Protein AF-A0A7S2Q4T7-F1 (afdb_monomer)

Secondary structure (DSSP, 8-state):
--GGG--------STTS-HHHHTTTS-B--TTTHHHHHS-TTSEEEEEEE-SSSTTTTTHHHHHHHHHHHHHHHHH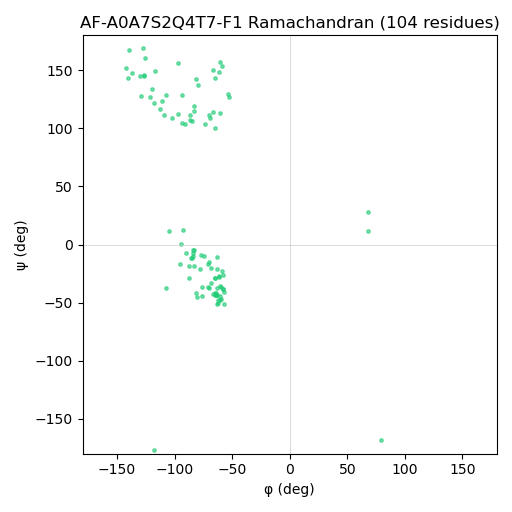TT--SEEEEEEETTTSPPPTT----SSS--

Radius of gyration: 14.84 Å; Cα contacts (8 Å, |Δi|>4): 143; chains: 1; bounding box: 25×44×32 Å

pLDDT: mean 87.46, std 11.02, range [39.72, 96.19]

Organism: NCBI:txid1333877

Nearest PDB structures (foldseek):
  3h79-assembly1_A  TM=8.950E-01  e=1.841E-02  Trypanosoma cruzi
  5crh-assembly1_B  TM=5.893E-01  e=1.318E-01  Homo sapiens
  7f05-assembly1_A  TM=5.675E-01  e=2.976E-01  Homo sapiens
  5crg-assembly1_B  TM=5.314E-01  e=3.185E-01  Homo sapiens
  2uxr-assembly1_B  TM=4.085E-01  e=4.497E+00  Desulfotalea psychrophila

Solvent-accessible surface area (backbone atoms only — not comparable to full-atom values): 6339 Å² total; per-residue (Å²): 137,65,81,87,72,70,73,78,76,86,75,77,75,50,86,85,44,55,66,68,66,29,30,70,67,31,52,78,44,50,74,81,49,35,59,67,63,58,66,33,87,83,42,51,61,48,71,41,41,28,24,82,53,70,91,31,21,71,64,22,44,63,57,29,46,57,52,22,53,49,31,51,48,33,61,76,71,66,48,78,51,51,48,52,33,31,35,45,59,64,84,36,68,75,57,93,93,53,86,79,90,52,64,40,50,127

Structure (mmCIF, N/CA/C/O backbone):
data_AF-A0A7S2Q4T7-F1
#
_entry.id   AF-A0A7S2Q4T7-F1
#
loop_
_atom_site.group_PDB
_atom_site.id
_atom_site.type_symbol
_atom_site.label_atom_id
_atom_site.label_alt_id
_atom_site.label_comp_id
_atom_site.label_asym_id
_atom_site.label_entity_id
_atom_site.label_seq_id
_atom_site.pdbx_PDB_ins_code
_atom_site.Cartn_x
_atom_site.Cartn_y
_atom_site.Cartn_z
_atom_site.occupancy
_atom_site.B_iso_or_equiv
_atom_site.auth_seq_id
_atom_site.auth_comp_id
_atom_site.auth_asym_id
_atom_site.auth_atom_id
_atom_site.pdbx_PDB_model_num
ATOM 1 N N . ARG A 1 1 ? -3.900 20.042 16.956 1.00 58.28 1 ARG A N 1
ATOM 2 C CA . ARG A 1 1 ? -4.497 20.629 15.733 1.00 58.28 1 ARG A CA 1
ATOM 3 C C . ARG A 1 1 ? -5.983 20.707 15.977 1.00 58.28 1 ARG A C 1
ATOM 5 O O . ARG A 1 1 ? -6.529 19.712 16.432 1.00 58.28 1 ARG A O 1
ATOM 12 N N . ASP A 1 2 ? -6.584 21.866 15.755 1.00 39.72 2 ASP A N 1
ATOM 13 C CA . ASP A 1 2 ? -7.973 22.106 16.120 1.00 39.72 2 ASP A CA 1
ATOM 14 C C . ASP A 1 2 ? -8.826 22.198 14.853 1.00 39.72 2 ASP A C 1
ATOM 16 O O . ASP A 1 2 ? -8.662 23.112 14.054 1.00 39.72 2 ASP A O 1
ATOM 20 N N . VAL A 1 3 ? -9.704 21.220 14.628 1.00 49.06 3 VAL A N 1
ATOM 21 C CA . VAL A 1 3 ? -10.652 21.245 13.499 1.00 49.06 3 VAL A CA 1
ATOM 22 C C . VAL A 1 3 ? -11.694 22.355 13.711 1.00 49.06 3 VAL A C 1
ATOM 24 O O . VAL A 1 3 ? -12.276 22.845 12.744 1.00 49.06 3 VAL A O 1
ATOM 27 N N . ALA A 1 4 ? -11.876 22.817 14.956 1.00 50.94 4 ALA A N 1
ATOM 28 C CA . ALA A 1 4 ? -12.792 23.900 15.291 1.00 50.94 4 ALA A CA 1
ATOM 29 C C . ALA A 1 4 ? -12.313 25.282 14.809 1.00 50.94 4 ALA A C 1
ATOM 31 O O . ALA A 1 4 ? -13.131 26.195 14.713 1.00 50.94 4 ALA A O 1
ATOM 32 N N . SER A 1 5 ? -11.028 25.455 14.466 1.00 59.62 5 SER A N 1
ATOM 33 C CA . SER A 1 5 ? -10.480 26.756 14.045 1.00 59.62 5 SER A CA 1
ATOM 34 C C . SER A 1 5 ? -10.682 27.080 12.559 1.00 59.62 5 SER A C 1
ATOM 36 O O . SER A 1 5 ? -10.414 28.205 12.140 1.00 59.62 5 SER A O 1
ATOM 38 N N . GLY A 1 6 ? -11.140 26.124 11.740 1.00 54.97 6 GLY 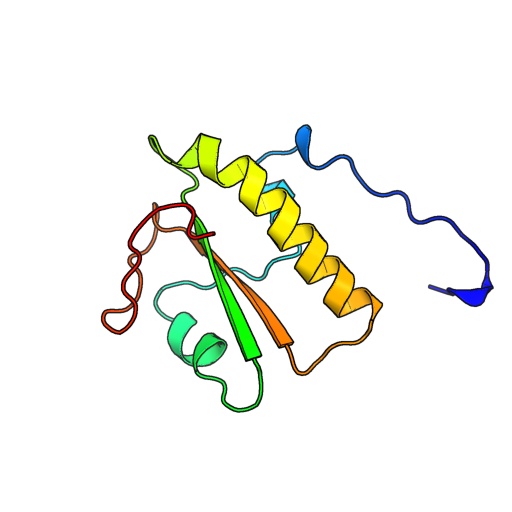A N 1
ATOM 39 C CA . GLY A 1 6 ? -11.337 26.335 10.301 1.00 54.97 6 GLY A CA 1
ATOM 40 C C . GLY A 1 6 ? -10.043 26.525 9.493 1.00 54.97 6 GLY A C 1
ATOM 41 O O . GLY A 1 6 ? -10.112 26.905 8.322 1.00 54.97 6 GLY A O 1
ATOM 42 N N . GLU A 1 7 ? -8.866 26.249 10.070 1.00 56.56 7 GLU A N 1
ATOM 43 C CA . GLU A 1 7 ? -7.601 26.266 9.331 1.00 56.56 7 GLU A CA 1
ATOM 44 C C . GLU A 1 7 ? -7.628 25.231 8.197 1.00 56.56 7 GLU A C 1
ATOM 46 O O . GLU A 1 7 ? -7.635 24.016 8.413 1.00 56.56 7 GLU A O 1
ATOM 51 N N . ARG A 1 8 ? -7.618 25.714 6.948 1.00 59.62 8 ARG A N 1
ATOM 52 C CA . ARG A 1 8 ? -7.463 24.847 5.778 1.00 59.62 8 ARG A CA 1
ATOM 53 C C . ARG A 1 8 ? -6.065 24.243 5.785 1.00 59.62 8 ARG A C 1
ATOM 55 O O . ARG A 1 8 ? -5.071 24.935 5.575 1.00 59.62 8 ARG A O 1
ATOM 62 N N . ARG A 1 9 ? -6.003 22.924 5.964 1.00 68.62 9 ARG A N 1
ATOM 63 C CA . ARG A 1 9 ? -4.792 22.129 5.755 1.00 68.62 9 ARG A CA 1
ATOM 64 C C . ARG A 1 9 ? -4.223 22.414 4.359 1.00 68.62 9 ARG A C 1
ATOM 66 O O . ARG A 1 9 ? -4.923 22.258 3.360 1.00 68.62 9 ARG A O 1
ATOM 73 N N . VAL A 1 10 ? -2.938 22.768 4.284 1.00 72.38 10 VAL A N 1
ATOM 74 C CA . VAL A 1 10 ? -2.205 22.783 3.011 1.00 72.38 10 VAL A CA 1
ATOM 75 C C . VAL A 1 10 ? -2.037 21.336 2.559 1.00 72.38 10 VAL A C 1
ATOM 77 O O . VAL A 1 10 ? -1.313 20.552 3.177 1.00 72.38 10 VAL A O 1
ATOM 80 N N . VAL A 1 11 ? -2.760 20.970 1.506 1.00 76.44 11 VAL A N 1
ATOM 81 C CA . VAL A 1 11 ? -2.679 19.652 0.882 1.00 76.44 11 VAL A CA 1
ATOM 82 C C . VAL A 1 11 ? -1.543 19.704 -0.144 1.00 76.44 11 VAL A C 1
ATOM 84 O O . VAL A 1 11 ? -1.667 20.425 -1.133 1.00 76.44 11 VAL A O 1
ATOM 87 N N . PRO A 1 12 ? -0.420 18.995 0.072 1.00 80.69 12 PRO A N 1
ATOM 88 C CA . PRO A 1 12 ? 0.683 19.017 -0.879 1.00 80.69 12 PRO A CA 1
ATOM 89 C C . PRO A 1 12 ? 0.241 18.395 -2.203 1.00 80.69 12 PRO A C 1
ATOM 91 O O . PRO A 1 12 ? -0.505 17.406 -2.209 1.00 80.69 12 PRO A O 1
ATOM 94 N N . ASN A 1 13 ? 0.726 18.954 -3.313 1.00 88.12 13 ASN A N 1
ATOM 95 C CA . ASN A 1 13 ? 0.572 18.324 -4.614 1.00 88.12 13 ASN A CA 1
ATOM 96 C C . ASN A 1 13 ? 1.462 17.072 -4.660 1.00 88.12 13 ASN A C 1
ATOM 98 O O . ASN A 1 13 ? 2.684 17.178 -4.620 1.00 88.12 13 ASN A O 1
ATOM 102 N N . LEU A 1 14 ? 0.847 15.889 -4.697 1.00 88.12 14 LEU A N 1
ATOM 103 C CA . LEU A 1 14 ? 1.573 14.617 -4.716 1.00 88.12 14 LEU A CA 1
ATOM 104 C C . LEU A 1 14 ? 2.131 14.296 -6.110 1.00 88.12 14 LEU A C 1
ATOM 106 O O . LEU A 1 14 ? 3.095 13.547 -6.220 1.00 88.12 14 LEU A O 1
ATOM 110 N N . GLU A 1 15 ? 1.585 14.888 -7.174 1.00 89.38 15 GLU A N 1
ATOM 111 C CA . GLU A 1 15 ? 2.015 14.626 -8.553 1.00 89.38 15 GLU A CA 1
ATOM 112 C C . GLU A 1 15 ? 3.454 15.088 -8.813 1.00 89.38 15 GLU A C 1
ATOM 114 O O . GLU A 1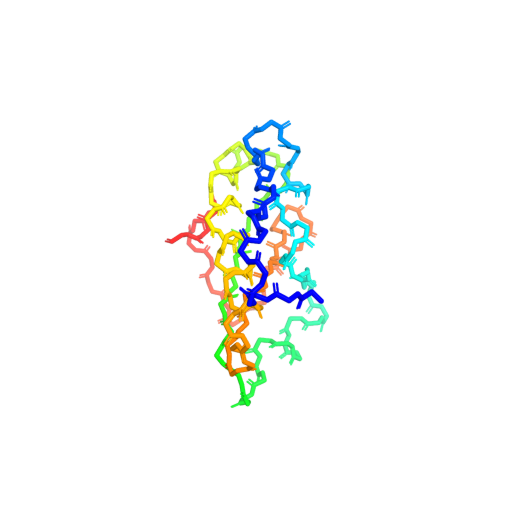 15 ? 4.173 14.485 -9.607 1.00 89.38 15 GLU A O 1
ATOM 119 N N . THR A 1 16 ? 3.915 16.113 -8.098 1.00 89.62 16 THR A N 1
ATOM 120 C CA . THR A 1 16 ? 5.280 16.641 -8.226 1.00 89.62 16 THR A CA 1
ATOM 121 C C . THR A 1 16 ? 6.309 15.859 -7.412 1.00 89.62 16 THR A C 1
ATOM 123 O O . THR A 1 16 ? 7.493 16.182 -7.457 1.00 89.62 16 THR A O 1
ATOM 126 N N . LEU A 1 17 ? 5.875 14.871 -6.624 1.00 88.25 17 LEU A N 1
ATOM 127 C CA . LEU A 1 17 ? 6.730 14.133 -5.700 1.00 88.25 17 LEU A CA 1
ATOM 128 C C . LEU A 1 17 ? 7.222 12.811 -6.293 1.00 88.25 17 LEU A C 1
ATOM 130 O O . LEU A 1 17 ? 6.571 12.210 -7.159 1.00 88.25 17 LEU A O 1
ATOM 134 N N . SER A 1 18 ? 8.355 12.337 -5.765 1.00 90.38 18 SER A N 1
ATOM 135 C CA . SER A 1 18 ? 8.854 10.985 -6.020 1.00 90.38 18 SER A CA 1
ATOM 136 C C . SER A 1 18 ? 7.843 9.936 -5.537 1.00 90.38 18 SER A C 1
ATOM 138 O O . SER A 1 18 ? 7.027 10.204 -4.657 1.00 90.38 18 SER A O 1
ATOM 140 N N . LEU A 1 19 ? 7.891 8.719 -6.081 1.00 90.38 19 LEU A N 1
ATOM 141 C CA . LEU A 1 19 ? 6.982 7.639 -5.676 1.00 90.38 19 LEU A CA 1
ATOM 142 C C . LEU A 1 19 ? 7.071 7.320 -4.172 1.00 90.38 19 LEU A C 1
ATOM 144 O O . LEU A 1 19 ? 6.050 7.094 -3.528 1.00 90.38 19 LEU A O 1
ATOM 148 N N . GLN A 1 20 ? 8.276 7.359 -3.599 1.00 88.06 20 GLN A N 1
ATOM 149 C CA . GLN A 1 20 ? 8.471 7.130 -2.167 1.00 88.06 20 GLN A CA 1
ATOM 150 C C . GLN A 1 20 ? 7.844 8.248 -1.328 1.00 88.06 20 GLN A C 1
ATOM 152 O O . GLN A 1 20 ? 7.139 7.971 -0.357 1.00 88.06 20 GLN A O 1
ATOM 157 N N . ASP A 1 21 ? 8.011 9.503 -1.750 1.00 90.00 21 ASP A N 1
ATOM 158 C CA . ASP A 1 21 ? 7.412 10.657 -1.075 1.00 90.00 21 ASP A CA 1
ATOM 159 C C . ASP A 1 21 ? 5.884 10.684 -1.208 1.00 90.00 21 ASP A C 1
ATOM 161 O O . ASP A 1 21 ? 5.190 11.103 -0.278 1.00 90.00 21 ASP A O 1
ATOM 165 N N . ARG A 1 22 ? 5.345 10.201 -2.339 1.00 92.94 22 ARG A N 1
ATOM 166 C CA . ARG A 1 22 ? 3.898 10.024 -2.541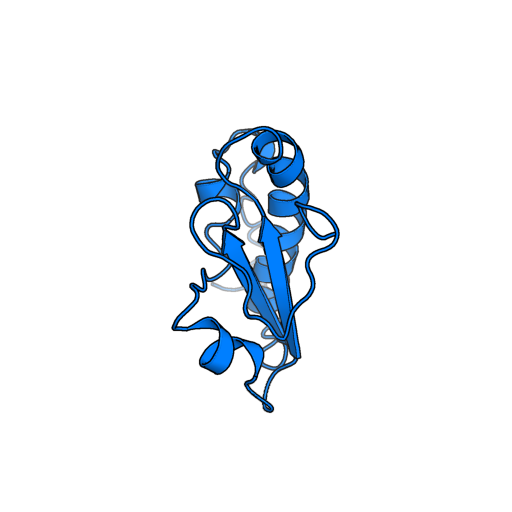 1.00 92.94 22 ARG A CA 1
ATOM 167 C C . ARG A 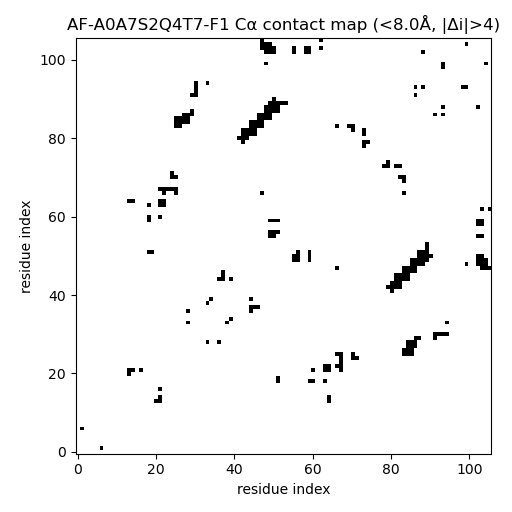1 22 ? 3.294 9.047 -1.545 1.00 92.94 22 ARG A C 1
ATOM 169 O O . ARG A 1 22 ? 2.122 9.189 -1.247 1.00 92.94 22 ARG A O 1
ATOM 176 N N . LEU A 1 23 ? 4.071 8.089 -1.042 1.00 92.69 23 LEU A N 1
ATOM 177 C CA . LEU A 1 23 ? 3.629 7.005 -0.162 1.00 92.69 23 LEU A CA 1
ATOM 178 C C . LEU A 1 23 ? 4.037 7.203 1.306 1.00 92.69 23 LEU A C 1
ATOM 180 O O . LEU A 1 23 ? 3.934 6.277 2.108 1.00 92.69 23 LEU A O 1
ATOM 184 N N . ARG A 1 24 ? 4.512 8.392 1.686 1.00 87.69 24 ARG A N 1
ATOM 185 C CA . ARG A 1 24 ? 5.075 8.651 3.022 1.00 87.69 24 ARG A CA 1
ATOM 186 C C . ARG A 1 24 ? 4.122 8.375 4.193 1.00 87.69 24 ARG A C 1
ATOM 188 O O . ARG A 1 24 ? 4.598 8.103 5.288 1.00 87.69 24 ARG A O 1
ATOM 195 N N . PHE A 1 25 ? 2.804 8.449 3.979 1.00 88.19 25 PHE A N 1
ATOM 196 C CA . PHE A 1 25 ? 1.797 8.145 5.008 1.00 88.19 25 PHE A CA 1
ATOM 197 C C . PHE A 1 25 ? 1.296 6.701 4.959 1.00 88.19 25 PHE A C 1
ATOM 199 O O . PHE A 1 25 ? 0.442 6.321 5.753 1.00 88.19 25 PHE A O 1
ATOM 206 N N . VAL A 1 26 ? 1.816 5.893 4.037 1.00 94.44 26 VAL A N 1
ATOM 207 C CA . VAL A 1 26 ? 1.461 4.486 3.888 1.00 94.44 26 VAL A CA 1
ATOM 208 C C . VAL A 1 26 ? 2.592 3.652 4.499 1.00 94.44 26 VAL A C 1
ATOM 210 O O . VAL A 1 26 ? 3.691 3.607 3.933 1.00 94.44 26 VAL A O 1
ATOM 213 N N . PRO A 1 27 ? 2.379 3.005 5.660 1.00 94.31 27 PRO A N 1
ATOM 214 C CA . PRO A 1 27 ? 3.380 2.150 6.284 1.00 94.31 27 PRO A CA 1
ATOM 215 C C . PRO A 1 27 ? 3.900 1.086 5.317 1.00 94.31 27 PRO A C 1
ATOM 217 O O . PRO A 1 27 ? 3.119 0.387 4.668 1.00 94.31 27 PRO A O 1
ATOM 220 N N . ALA A 1 28 ? 5.223 0.980 5.218 1.00 95.12 28 ALA A N 1
ATOM 221 C CA . ALA A 1 28 ? 5.869 -0.057 4.429 1.00 95.12 28 ALA A CA 1
ATOM 222 C C . ALA A 1 28 ? 5.888 -1.377 5.202 1.00 95.12 28 ALA A C 1
ATOM 224 O O . ALA A 1 28 ? 6.200 -1.401 6.393 1.00 95.12 28 ALA A O 1
ATOM 225 N N . VAL A 1 29 ? 5.583 -2.463 4.503 1.00 95.31 29 VAL A N 1
ATOM 226 C CA . VAL A 1 29 ? 5.796 -3.831 4.970 1.00 95.31 29 VAL A CA 1
ATOM 227 C C . VAL A 1 29 ? 6.794 -4.523 4.051 1.00 95.31 29 VAL A C 1
ATOM 229 O O . VAL A 1 29 ? 6.884 -4.220 2.860 1.00 95.31 29 VAL A O 1
ATOM 232 N N . ASN A 1 30 ? 7.555 -5.449 4.618 1.00 92.31 30 ASN A N 1
ATOM 233 C CA . ASN A 1 30 ? 8.469 -6.316 3.885 1.00 92.31 30 ASN A CA 1
ATOM 234 C C . ASN A 1 30 ? 8.023 -7.774 4.064 1.00 92.31 30 ASN A C 1
ATOM 236 O O . ASN A 1 30 ? 7.004 -8.043 4.698 1.00 92.31 30 ASN A O 1
ATOM 240 N N . HIS A 1 31 ? 8.781 -8.724 3.522 1.00 86.00 31 HIS A N 1
ATOM 241 C CA . HIS A 1 31 ? 8.432 -10.143 3.624 1.00 86.00 31 HIS A CA 1
ATOM 242 C C . HIS A 1 31 ? 8.36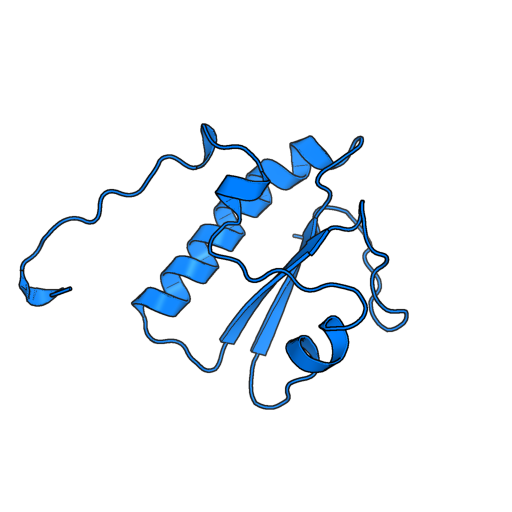8 -10.674 5.074 1.00 86.00 31 HIS A C 1
ATOM 244 O O . HIS A 1 31 ? 7.616 -11.608 5.334 1.00 86.00 31 HIS A O 1
ATOM 250 N N . GLU A 1 32 ? 9.118 -10.079 6.009 1.00 89.31 32 GLU A N 1
ATOM 251 C CA . GLU A 1 32 ? 9.170 -10.488 7.420 1.00 89.31 32 GLU A CA 1
ATOM 252 C C . GLU A 1 32 ? 7.973 -9.936 8.204 1.00 89.31 32 GLU A C 1
ATOM 254 O O . GLU A 1 32 ? 7.315 -10.669 8.939 1.00 89.31 32 GLU A O 1
ATOM 259 N N . SER A 1 33 ? 7.650 -8.652 8.013 1.00 92.69 33 SER A N 1
ATOM 260 C CA . SER A 1 33 ? 6.577 -7.961 8.737 1.00 92.69 33 SER A CA 1
ATOM 261 C C . SER A 1 33 ? 5.195 -8.139 8.114 1.00 92.69 33 SER A C 1
ATOM 263 O O . SER A 1 33 ? 4.190 -7.812 8.746 1.00 92.69 33 SER A O 1
ATOM 265 N N . PHE A 1 34 ? 5.108 -8.673 6.890 1.00 92.56 34 PHE A N 1
ATOM 266 C CA . PHE A 1 34 ? 3.838 -8.821 6.183 1.00 92.56 34 PHE A CA 1
ATOM 267 C C . PHE A 1 34 ? 2.823 -9.633 6.982 1.00 92.56 34 PHE A C 1
ATOM 269 O O . PHE A 1 34 ? 1.694 -9.191 7.161 1.00 92.56 34 PHE A O 1
ATOM 276 N N . ALA A 1 35 ? 3.210 -10.821 7.455 1.00 91.06 35 ALA A N 1
ATOM 277 C CA . ALA A 1 35 ? 2.284 -11.722 8.134 1.00 91.06 35 ALA A CA 1
ATOM 278 C C . ALA A 1 35 ? 1.757 -11.105 9.435 1.00 91.06 35 ALA A C 1
ATOM 280 O O . ALA A 1 35 ? 0.557 -11.140 9.679 1.00 91.06 35 ALA A O 1
ATOM 281 N N . GLU A 1 36 ? 2.635 -10.488 10.226 1.00 92.25 36 GLU A N 1
ATOM 282 C CA . GLU A 1 36 ? 2.260 -9.815 11.472 1.00 92.25 36 GLU A CA 1
ATOM 283 C C . GLU A 1 36 ? 1.267 -8.673 11.226 1.00 92.25 36 GLU A C 1
ATOM 285 O O . GLU A 1 36 ? 0.283 -8.536 11.948 1.00 92.25 36 GLU A O 1
ATOM 290 N N . VAL A 1 37 ? 1.509 -7.859 10.196 1.00 91.94 37 VAL A N 1
ATOM 291 C CA . VAL A 1 37 ? 0.706 -6.661 9.936 1.00 91.94 37 VAL A CA 1
ATOM 292 C C . VAL A 1 37 ? -0.595 -6.979 9.205 1.00 91.94 37 VAL A C 1
ATOM 294 O O . VAL A 1 37 ? -1.619 -6.389 9.531 1.00 91.94 37 VAL A O 1
ATOM 297 N N . VAL A 1 38 ? -0.565 -7.862 8.206 1.00 90.81 38 VAL A N 1
ATOM 298 C CA . VAL A 1 38 ? -1.699 -8.130 7.302 1.00 90.81 38 VAL A CA 1
ATOM 299 C C . VAL A 1 38 ? -2.636 -9.199 7.856 1.00 90.81 38 VAL A C 1
ATOM 301 O O . VAL A 1 38 ? -3.829 -9.152 7.578 1.00 90.81 38 VAL A O 1
ATOM 304 N N . LEU A 1 39 ? -2.129 -10.144 8.654 1.00 88.50 39 LEU A N 1
ATOM 305 C CA . LEU A 1 39 ? -2.952 -11.183 9.287 1.00 88.50 39 LEU A CA 1
ATOM 306 C C . LEU A 1 39 ? -3.429 -10.783 10.694 1.00 88.50 39 LEU A C 1
ATOM 308 O O . LEU A 1 39 ? -3.923 -11.629 11.441 1.00 88.50 39 LEU A O 1
ATOM 312 N N . ASP A 1 40 ? -3.290 -9.507 11.064 1.00 89.75 40 ASP A N 1
ATOM 313 C CA . ASP A 1 40 ? -3.841 -8.958 12.302 1.00 89.75 40 ASP A CA 1
ATOM 314 C C . ASP A 1 40 ? -5.375 -9.008 12.258 1.00 89.75 40 ASP A C 1
ATOM 316 O O . ASP A 1 40 ? -6.029 -8.143 11.680 1.00 89.75 40 ASP A O 1
ATOM 320 N N . ALA A 1 41 ? -5.958 -10.009 12.921 1.00 89.19 41 ALA A N 1
ATOM 321 C CA . ALA A 1 41 ? -7.404 -10.225 12.964 1.00 89.19 41 ALA A CA 1
ATOM 322 C C . ALA A 1 41 ? -8.195 -9.081 13.631 1.00 89.19 41 ALA A C 1
ATOM 324 O O . ALA A 1 41 ? -9.424 -9.079 13.573 1.00 89.19 41 ALA A O 1
ATOM 325 N N . SER A 1 42 ? -7.525 -8.124 14.284 1.00 92.81 42 SER A N 1
ATOM 326 C CA . SER A 1 42 ? -8.174 -6.945 14.865 1.00 92.81 42 SER A CA 1
ATOM 327 C C . SER A 1 42 ? -8.392 -5.806 13.865 1.00 92.81 42 SER A C 1
ATOM 329 O O . SER A 1 42 ? -9.031 -4.812 14.222 1.00 92.81 42 SER A O 1
ATOM 331 N N . LYS A 1 43 ? -7.863 -5.920 12.636 1.00 92.50 43 LYS A N 1
ATOM 332 C CA . LYS A 1 43 ? -7.917 -4.860 11.627 1.00 92.50 43 LYS A CA 1
ATOM 333 C C . LYS A 1 43 ? -8.266 -5.378 10.236 1.00 92.50 43 LYS A C 1
ATOM 335 O O . LYS A 1 43 ? -7.808 -6.430 9.812 1.00 92.50 43 LYS A O 1
ATOM 340 N N . ASP A 1 44 ? -8.968 -4.545 9.480 1.00 94.06 44 ASP A N 1
ATOM 341 C CA . ASP A 1 44 ? -9.096 -4.681 8.035 1.00 94.06 44 ASP A CA 1
ATOM 342 C C . ASP A 1 44 ? -7.873 -4.047 7.361 1.00 94.06 44 ASP A C 1
ATOM 344 O O . ASP A 1 44 ? -7.645 -2.836 7.455 1.00 94.06 44 ASP A O 1
ATOM 348 N N . VAL A 1 45 ? -7.053 -4.857 6.691 1.00 94.06 45 VAL A N 1
ATOM 349 C CA . VAL A 1 45 ? -5.787 -4.392 6.109 1.00 94.06 45 VAL A CA 1
ATOM 350 C C . VAL A 1 45 ? -5.841 -4.425 4.587 1.00 94.06 45 VAL A C 1
ATOM 352 O O . VAL A 1 45 ? -5.936 -5.483 3.973 1.00 94.06 45 VAL A O 1
ATOM 355 N N . ALA A 1 46 ? -5.730 -3.248 3.971 1.00 93.62 46 ALA A N 1
ATOM 356 C CA . ALA A 1 46 ? -5.541 -3.096 2.535 1.00 93.62 46 ALA A CA 1
ATOM 357 C C . ALA A 1 46 ? -4.045 -2.991 2.219 1.00 93.62 46 ALA A C 1
ATOM 359 O O . ALA A 1 46 ? -3.338 -2.162 2.797 1.00 93.62 46 ALA A O 1
ATOM 360 N N . VAL A 1 47 ? -3.562 -3.808 1.285 1.00 94.94 47 VAL A N 1
ATOM 361 C CA . VAL A 1 47 ? -2.157 -3.808 0.860 1.00 94.94 47 VAL A CA 1
ATOM 362 C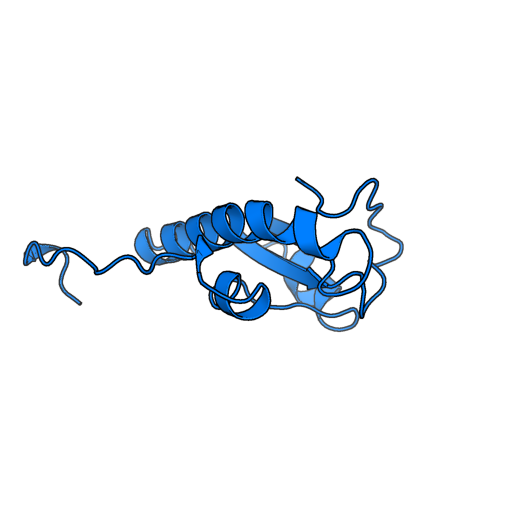 C . VAL A 1 47 ? -2.048 -3.269 -0.558 1.00 94.94 47 VAL A C 1
ATOM 364 O O . VAL A 1 47 ? -2.638 -3.817 -1.483 1.00 94.94 47 VAL A O 1
ATOM 367 N N . TYR A 1 48 ? -1.251 -2.221 -0.736 1.00 95.94 48 TYR A N 1
ATOM 368 C CA . TYR A 1 48 ? -0.867 -1.714 -2.045 1.00 95.94 48 TYR A CA 1
ATOM 369 C C . TYR A 1 48 ? 0.428 -2.386 -2.512 1.00 95.94 48 TYR A C 1
ATOM 371 O O . TYR A 1 48 ? 1.515 -2.051 -2.028 1.00 95.94 48 TYR A O 1
ATOM 379 N N . PHE A 1 49 ? 0.316 -3.336 -3.442 1.00 95.62 49 PHE A N 1
ATOM 380 C CA . PHE A 1 49 ? 1.470 -3.921 -4.120 1.00 95.62 49 PHE A CA 1
ATOM 381 C C . PHE A 1 49 ? 1.876 -3.021 -5.284 1.00 95.62 49 PHE A C 1
ATOM 383 O O . PHE A 1 49 ? 1.089 -2.781 -6.200 1.00 95.62 49 PHE A O 1
ATOM 390 N N . PHE A 1 50 ? 3.100 -2.507 -5.243 1.00 95.88 50 PHE A N 1
ATOM 391 C CA . PHE A 1 50 ? 3.616 -1.545 -6.216 1.00 95.88 50 PHE A CA 1
ATOM 392 C C . PHE A 1 50 ? 5.065 -1.871 -6.569 1.00 95.88 50 PHE A C 1
ATOM 394 O O . PHE A 1 50 ? 5.695 -2.645 -5.865 1.00 95.88 50 PHE A O 1
ATOM 401 N N . ALA A 1 51 ? 5.616 -1.267 -7.618 1.00 95.19 51 ALA A N 1
ATOM 402 C CA . ALA A 1 51 ? 7.045 -1.373 -7.916 1.00 95.19 51 ALA A CA 1
ATOM 403 C C . ALA A 1 51 ? 7.689 0.012 -7.891 1.00 95.19 51 ALA A C 1
ATOM 405 O O . ALA A 1 51 ? 7.147 0.938 -8.495 1.00 95.19 51 ALA A O 1
ATOM 406 N N . SER A 1 52 ? 8.843 0.171 -7.238 1.00 94.69 52 SER A N 1
ATOM 407 C CA . SER A 1 52 ? 9.626 1.412 -7.343 1.00 94.69 52 SER A CA 1
ATOM 408 C C . SER A 1 52 ? 10.599 1.436 -8.520 1.00 94.69 52 SER A C 1
ATOM 410 O O . SER A 1 52 ? 10.990 2.518 -8.963 1.00 94.69 52 SER A O 1
ATOM 412 N N . ALA A 1 53 ? 10.931 0.268 -9.073 1.00 92.25 53 ALA A N 1
ATOM 413 C CA . ALA A 1 53 ? 11.808 0.121 -10.227 1.00 92.25 53 ALA A CA 1
ATOM 414 C C . ALA A 1 53 ? 11.171 -0.693 -11.369 1.00 92.25 53 ALA A C 1
ATOM 416 O O . ALA A 1 53 ? 10.220 -1.457 -11.190 1.00 92.25 53 ALA A O 1
ATOM 417 N N . GLY A 1 54 ? 11.728 -0.537 -12.573 1.00 90.25 54 GLY A N 1
ATOM 418 C CA . GLY A 1 54 ? 11.321 -1.288 -13.762 1.00 90.25 54 GLY A CA 1
ATOM 419 C C . GLY A 1 54 ? 10.048 -0.768 -14.451 1.00 90.25 54 GLY A C 1
ATOM 420 O O . GLY A 1 54 ? 9.574 0.332 -14.160 1.00 90.25 54 GLY A O 1
ATOM 421 N N . PRO A 1 55 ? 9.473 -1.545 -15.390 1.00 87.81 55 PRO A N 1
ATOM 422 C CA . PRO A 1 55 ? 8.378 -1.090 -16.259 1.00 87.81 55 PRO A CA 1
ATOM 423 C C . PRO A 1 55 ? 7.076 -0.717 -15.533 1.00 87.81 55 PRO A C 1
ATOM 425 O O . PRO A 1 55 ? 6.240 -0.011 -16.094 1.00 87.81 55 PRO A O 1
ATOM 428 N N . ALA A 1 56 ? 6.878 -1.209 -14.308 1.00 90.31 56 ALA A N 1
ATOM 429 C CA . ALA A 1 56 ? 5.692 -0.938 -13.497 1.00 90.31 56 ALA A CA 1
ATOM 430 C C . ALA A 1 56 ? 5.836 0.304 -12.592 1.00 90.31 56 ALA A C 1
ATOM 432 O O . ALA A 1 56 ? 4.848 0.730 -11.989 1.00 90.31 56 ALA A O 1
ATOM 433 N N . ALA A 1 57 ? 7.026 0.915 -12.516 1.00 91.38 57 ALA A N 1
ATOM 434 C CA . ALA A 1 57 ? 7.286 2.044 -11.623 1.00 91.38 57 ALA A CA 1
A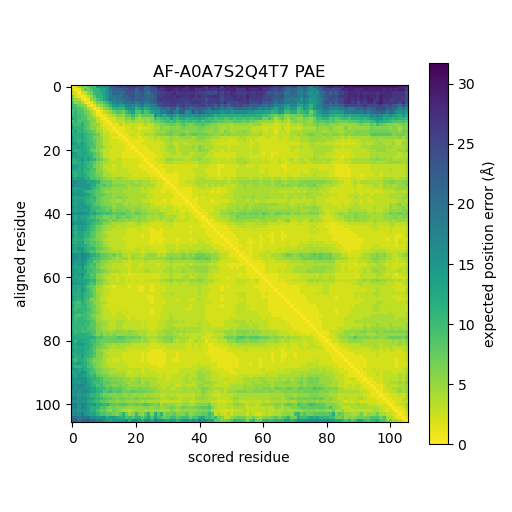TOM 435 C C . ALA A 1 57 ? 6.464 3.289 -11.971 1.00 91.38 57 ALA A C 1
ATOM 437 O O . ALA A 1 57 ? 5.866 3.905 -11.092 1.00 91.38 57 ALA A O 1
ATOM 438 N N . GLU A 1 58 ? 6.367 3.6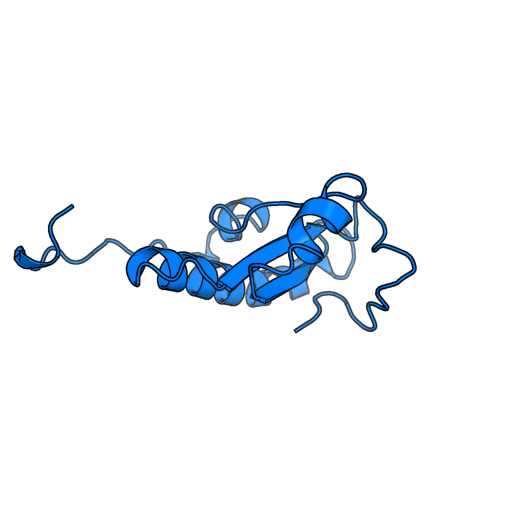30 -13.259 1.00 88.88 58 GLU A N 1
ATOM 439 C CA . GLU A 1 58 ? 5.561 4.772 -13.704 1.00 88.88 58 GLU A CA 1
ATOM 440 C C . GLU A 1 58 ? 4.069 4.552 -13.441 1.00 88.88 58 GLU A C 1
ATOM 442 O O . GLU A 1 58 ? 3.414 5.432 -12.893 1.00 88.88 58 GLU A O 1
ATOM 447 N N . ARG A 1 59 ? 3.536 3.353 -13.720 1.00 89.62 59 ARG A N 1
ATOM 448 C CA . ARG A 1 59 ? 2.121 3.036 -13.444 1.00 89.62 59 ARG A CA 1
ATOM 449 C C . ARG A 1 59 ? 1.793 3.047 -11.948 1.00 89.62 59 ARG A C 1
ATOM 451 O O . ARG A 1 59 ? 0.681 3.382 -11.560 1.00 89.62 59 ARG A O 1
ATOM 458 N N . SER A 1 60 ? 2.774 2.738 -11.100 1.00 94.31 60 SER A N 1
ATOM 459 C CA . SER A 1 60 ? 2.627 2.747 -9.639 1.00 94.31 60 SER A CA 1
ATOM 460 C C . SER A 1 60 ? 2.475 4.154 -9.044 1.00 94.31 60 SER A C 1
ATOM 462 O O . SER A 1 60 ? 2.073 4.297 -7.886 1.00 94.31 60 SER A O 1
ATOM 464 N N . LYS A 1 61 ? 2.785 5.210 -9.806 1.00 91.31 61 LYS A N 1
ATOM 465 C CA . LYS A 1 61 ? 2.729 6.599 -9.335 1.00 91.31 61 LYS A CA 1
ATOM 466 C C . LYS A 1 61 ? 1.310 7.108 -9.110 1.00 91.31 61 LYS A C 1
ATOM 468 O O . LYS A 1 61 ? 1.100 7.849 -8.147 1.00 91.31 61 LYS A O 1
ATOM 473 N N . ASP A 1 62 ? 0.360 6.720 -9.954 1.00 86.81 62 ASP A N 1
ATOM 474 C CA . ASP A 1 62 ? -1.024 7.196 -9.857 1.00 86.81 62 ASP A CA 1
ATOM 475 C C . ASP A 1 62 ? -1.758 6.498 -8.709 1.00 86.81 62 ASP A C 1
ATOM 477 O O . ASP A 1 62 ? -2.362 7.157 -7.859 1.00 86.81 62 ASP A O 1
ATOM 481 N N . GLY A 1 63 ? -1.590 5.176 -8.593 1.00 91.00 63 GLY A N 1
ATOM 482 C CA . GLY A 1 63 ? -2.100 4.405 -7.458 1.00 91.00 63 GLY A CA 1
ATOM 483 C C . GLY A 1 63 ? -1.560 4.907 -6.115 1.00 91.00 63 GLY A C 1
ATOM 484 O O . GLY A 1 63 ? -2.312 5.036 -5.150 1.00 91.00 63 GLY A O 1
ATOM 485 N N . ALA A 1 64 ? -0.287 5.311 -6.062 1.00 93.62 64 ALA A N 1
ATOM 486 C CA . ALA A 1 64 ? 0.323 5.855 -4.851 1.00 93.62 64 ALA A CA 1
ATOM 487 C C . ALA A 1 64 ? -0.369 7.125 -4.333 1.00 93.62 64 ALA A C 1
ATOM 489 O O . ALA A 1 64 ? -0.487 7.300 -3.120 1.00 93.62 64 ALA A O 1
ATOM 490 N N . ILE A 1 65 ? -0.863 7.990 -5.227 1.00 92.38 65 ILE A N 1
ATOM 491 C CA . ILE A 1 65 ? -1.627 9.181 -4.832 1.00 92.38 65 ILE A CA 1
ATOM 492 C C . ILE A 1 65 ? -2.913 8.748 -4.132 1.00 92.38 65 ILE A C 1
ATOM 494 O O . ILE A 1 65 ? -3.197 9.214 -3.028 1.00 92.38 65 ILE A O 1
ATOM 498 N N . PHE A 1 66 ? -3.674 7.844 -4.752 1.00 91.06 66 PHE A N 1
ATOM 499 C CA . PHE A 1 66 ? -4.955 7.385 -4.221 1.00 91.06 66 PHE A CA 1
ATOM 500 C C . PHE A 1 66 ? -4.799 6.716 -2.849 1.00 91.06 66 PHE A C 1
ATOM 502 O O . PHE A 1 66 ? -5.477 7.078 -1.886 1.00 91.06 66 PHE A O 1
ATOM 509 N N . VAL A 1 67 ? -3.838 5.801 -2.736 1.00 94.44 67 VAL A N 1
ATOM 510 C CA . VAL A 1 67 ? -3.556 5.037 -1.514 1.00 94.44 67 VAL A CA 1
ATOM 511 C C . VAL A 1 67 ? -3.086 5.958 -0.386 1.00 94.44 67 VAL A C 1
ATOM 513 O O . VAL A 1 67 ? -3.559 5.837 0.744 1.00 94.44 67 VAL A O 1
ATOM 516 N N . ASN A 1 68 ? -2.229 6.940 -0.681 1.00 93.94 68 ASN A N 1
ATOM 517 C CA . ASN A 1 68 ? -1.803 7.917 0.317 1.00 93.94 68 ASN A CA 1
ATOM 518 C C . ASN A 1 68 ? -2.963 8.793 0.801 1.00 93.94 68 ASN A C 1
ATOM 520 O O . ASN A 1 68 ? -3.080 9.033 1.999 1.00 93.94 68 ASN A O 1
ATOM 524 N N . ARG A 1 69 ? -3.848 9.249 -0.098 1.00 91.50 69 ARG A N 1
ATOM 525 C CA . ARG A 1 69 ? -5.048 10.006 0.303 1.00 91.50 69 ARG A CA 1
ATOM 526 C C . ARG A 1 69 ? -5.994 9.174 1.162 1.00 91.50 69 ARG A C 1
ATOM 528 O O . ARG A 1 69 ? -6.569 9.710 2.104 1.00 91.50 69 ARG A O 1
ATOM 535 N N . CYS A 1 70 ? -6.126 7.883 0.868 1.00 91.62 70 CYS A N 1
ATOM 536 C CA . CYS A 1 70 ? -6.902 6.956 1.685 1.00 91.62 70 CYS A CA 1
ATOM 537 C C . CYS A 1 70 ? -6.316 6.835 3.104 1.00 91.62 70 CYS A C 1
ATOM 539 O O . CYS A 1 70 ? -7.032 7.054 4.081 1.00 91.62 70 CYS A O 1
ATOM 541 N N . ALA A 1 71 ? -5.004 6.595 3.219 1.00 92.62 71 ALA A N 1
ATOM 542 C CA . ALA A 1 71 ? -4.311 6.506 4.506 1.00 92.62 71 ALA A CA 1
ATOM 543 C C . ALA A 1 71 ? -4.427 7.805 5.327 1.00 92.62 71 ALA A C 1
ATOM 545 O O . ALA A 1 71 ? -4.806 7.760 6.497 1.00 92.62 71 ALA A O 1
ATOM 546 N N . GLU A 1 72 ? -4.193 8.965 4.698 1.00 90.56 72 GLU A N 1
ATOM 547 C CA . GLU A 1 72 ? -4.383 10.275 5.339 1.00 90.56 72 GLU A CA 1
ATOM 548 C C . GLU A 1 72 ? -5.818 10.447 5.852 1.00 90.56 72 GLU A C 1
ATOM 550 O O . GLU A 1 72 ? -6.031 10.975 6.942 1.00 90.56 72 GLU A O 1
ATOM 555 N N . ARG A 1 73 ? -6.818 10.001 5.081 1.00 89.62 73 ARG A N 1
ATOM 556 C CA . ARG A 1 73 ? -8.223 10.163 5.455 1.00 89.62 73 ARG A CA 1
ATOM 557 C C . ARG A 1 73 ? -8.628 9.267 6.620 1.00 89.62 73 ARG A C 1
ATOM 559 O O . ARG A 1 73 ? -9.423 9.698 7.452 1.00 89.62 73 ARG A O 1
ATOM 566 N N . PHE A 1 74 ? -8.097 8.049 6.692 1.00 91.06 74 PHE A N 1
ATOM 567 C CA . PHE A 1 74 ? -8.332 7.152 7.826 1.00 91.06 74 PHE A CA 1
ATOM 568 C C . PHE A 1 74 ? -7.777 7.747 9.120 1.00 91.06 74 PHE A C 1
ATOM 570 O O . PHE A 1 74 ? -8.481 7.758 10.128 1.00 91.06 74 PHE A O 1
ATOM 577 N N . GLU A 1 75 ? -6.571 8.317 9.072 1.00 88.00 75 GLU A N 1
ATOM 578 C CA . GLU A 1 75 ? -5.968 9.006 10.216 1.00 88.00 75 GLU A CA 1
ATOM 579 C C . GLU A 1 75 ? -6.804 10.220 10.655 1.00 88.00 75 GLU A C 1
ATOM 581 O O . GLU A 1 75 ? -7.133 10.351 11.832 1.00 88.00 75 GLU A O 1
ATOM 586 N N . GLU A 1 76 ? -7.222 11.073 9.713 1.00 87.06 76 GLU A N 1
ATOM 587 C CA . GLU A 1 76 ? -8.058 12.251 10.001 1.00 87.06 76 GLU A CA 1
ATOM 588 C C . GLU A 1 76 ? -9.406 11.905 10.641 1.00 87.06 76 GLU A C 1
ATOM 590 O O . GLU A 1 76 ? -9.907 12.655 11.478 1.00 87.06 76 GLU A O 1
ATOM 595 N N . LEU A 1 77 ? -10.011 10.793 10.223 1.00 88.19 77 LEU A N 1
ATOM 596 C CA . LEU A 1 77 ? -11.296 10.325 10.738 1.00 88.19 77 LEU A CA 1
ATOM 597 C C . LEU A 1 77 ? -11.160 9.504 12.030 1.00 88.19 77 LEU A C 1
ATOM 599 O O . LEU A 1 77 ? -12.178 9.121 12.604 1.00 88.19 77 LEU A O 1
ATOM 603 N N . GLY A 1 78 ? -9.936 9.219 12.489 1.00 90.00 78 GLY A N 1
ATOM 604 C CA . GLY A 1 78 ? -9.693 8.369 13.655 1.00 90.00 78 GLY A CA 1
ATOM 605 C C . GLY A 1 78 ? -10.062 6.899 13.428 1.00 90.00 78 GLY A C 1
ATOM 606 O O . GLY A 1 78 ? -10.421 6.199 14.375 1.00 90.00 78 GLY A O 1
ATOM 607 N N . VAL A 1 79 ? -10.002 6.417 12.183 1.00 90.81 79 VAL A N 1
ATOM 608 C CA . VAL A 1 79 ? -10.288 5.018 11.840 1.00 90.81 79 VAL A CA 1
ATOM 609 C C . VAL A 1 79 ? -9.122 4.144 12.302 1.00 90.81 79 VAL A C 1
ATOM 611 O O . VAL A 1 79 ? -8.064 4.119 11.681 1.00 90.81 79 VAL A O 1
ATOM 614 N N . GLY A 1 80 ? -9.315 3.426 13.411 1.00 88.31 80 GLY A N 1
ATOM 615 C CA . GLY A 1 80 ? -8.320 2.497 13.967 1.00 88.31 80 GLY A CA 1
ATOM 616 C C . GLY A 1 80 ? -8.506 1.034 13.554 1.00 88.31 80 GLY A C 1
ATOM 617 O O . GLY A 1 80 ? -7.580 0.238 13.695 1.00 88.31 80 GLY A O 1
ATOM 618 N N . THR A 1 81 ? -9.690 0.679 13.047 1.00 92.19 81 THR A N 1
ATOM 619 C CA . THR A 1 81 ? -10.053 -0.693 12.654 1.00 92.19 81 THR A CA 1
ATOM 620 C C . THR A 1 81 ? -9.624 -1.044 11.238 1.00 92.19 81 THR A C 1
ATOM 622 O O . THR A 1 81 ? -9.667 -2.210 10.879 1.00 92.19 81 THR A O 1
ATOM 625 N N . ALA A 1 82 ? -9.210 -0.065 10.433 1.00 92.94 82 ALA A N 1
ATOM 626 C CA . ALA A 1 82 ? -8.732 -0.288 9.078 1.00 92.94 82 ALA A CA 1
ATOM 627 C C . ALA A 1 82 ? -7.356 0.350 8.884 1.00 92.94 82 ALA A C 1
ATOM 629 O O . ALA A 1 82 ? -7.060 1.409 9.444 1.00 92.94 82 ALA A O 1
ATOM 630 N N . ARG A 1 83 ? -6.505 -0.286 8.080 1.00 93.06 83 ARG A N 1
ATOM 631 C CA . ARG A 1 83 ? -5.164 0.211 7.768 1.00 93.06 83 ARG A CA 1
ATOM 632 C C . ARG A 1 83 ? -4.835 -0.024 6.303 1.00 93.06 83 ARG A C 1
ATOM 634 O O . ARG A 1 83 ? -5.158 -1.059 5.735 1.00 93.06 83 ARG A O 1
ATOM 641 N N . VAL A 1 84 ? -4.129 0.934 5.720 1.00 95.12 84 VAL A N 1
ATOM 642 C CA . VAL A 1 84 ? -3.540 0.813 4.389 1.00 95.12 84 VAL A CA 1
ATOM 643 C C . VAL A 1 84 ? -2.034 0.658 4.553 1.00 95.12 84 VAL A C 1
ATOM 645 O O . VAL A 1 84 ? -1.423 1.454 5.260 1.00 95.12 84 VAL A O 1
ATOM 648 N N . VAL A 1 85 ? -1.435 -0.357 3.937 1.00 95.75 85 VAL A N 1
ATOM 649 C CA . VAL A 1 85 ? 0.018 -0.596 3.931 1.00 95.75 85 VAL A CA 1
ATOM 650 C C . VAL A 1 85 ? 0.523 -0.770 2.502 1.00 95.75 85 VAL A C 1
ATOM 652 O O . VAL A 1 85 ? -0.270 -0.899 1.571 1.00 95.75 85 VAL A O 1
ATOM 655 N N . ARG A 1 86 ? 1.842 -0.765 2.307 1.00 96.00 86 ARG A N 1
ATOM 656 C CA . ARG A 1 86 ? 2.471 -0.925 0.987 1.00 96.00 86 ARG A CA 1
ATOM 657 C C . ARG A 1 86 ? 3.567 -1.982 0.988 1.00 96.00 86 ARG A C 1
ATOM 659 O O . ARG A 1 86 ? 4.321 -2.065 1.955 1.00 96.00 86 ARG A O 1
ATOM 666 N N . LEU A 1 87 ? 3.693 -2.710 -0.118 1.00 96.19 87 LEU A N 1
ATOM 667 C CA . LEU A 1 87 ? 4.798 -3.635 -0.380 1.00 96.19 87 LEU A CA 1
ATOM 668 C C . LEU A 1 87 ? 5.399 -3.347 -1.758 1.00 96.19 87 LEU A C 1
ATOM 670 O O . LEU A 1 87 ? 4.674 -3.308 -2.754 1.00 96.19 87 LEU A O 1
ATOM 674 N N . ASP A 1 88 ? 6.718 -3.159 -1.801 1.00 95.81 88 ASP A N 1
ATOM 675 C CA . ASP A 1 88 ? 7.460 -2.946 -3.044 1.00 95.81 88 ASP A CA 1
ATOM 676 C C . ASP A 1 88 ? 7.864 -4.286 -3.670 1.00 95.81 88 ASP A C 1
ATOM 678 O O . ASP A 1 88 ? 8.762 -4.974 -3.184 1.00 95.81 88 ASP A O 1
ATOM 682 N N . THR A 1 89 ? 7.208 -4.651 -4.766 1.00 94.88 89 THR A N 1
ATOM 683 C CA . THR A 1 89 ? 7.437 -5.902 -5.488 1.00 94.88 89 THR A CA 1
ATOM 684 C C . THR A 1 89 ? 8.727 -5.903 -6.305 1.00 94.88 89 THR A C 1
ATOM 686 O O . THR A 1 89 ? 9.096 -6.939 -6.853 1.00 94.88 89 THR A O 1
ATOM 689 N N . SER A 1 90 ? 9.399 -4.753 -6.445 1.00 93.75 90 SER A N 1
ATOM 690 C CA . SER A 1 90 ? 10.731 -4.689 -7.059 1.00 93.75 90 SER A CA 1
ATOM 691 C C . SER A 1 90 ? 11.856 -5.030 -6.077 1.00 93.75 90 SER A C 1
ATOM 693 O O . SER A 1 90 ? 12.941 -5.406 -6.515 1.00 93.75 90 SER A O 1
ATOM 695 N N . GLU A 1 91 ? 11.581 -4.971 -4.770 1.00 94.25 91 GLU A N 1
ATOM 696 C CA . GLU A 1 91 ? 12.530 -5.326 -3.706 1.00 94.25 91 GLU A CA 1
ATOM 697 C C . GLU A 1 91 ? 12.173 -6.651 -3.021 1.00 94.25 91 GLU A C 1
ATOM 699 O O . GLU A 1 91 ? 13.056 -7.441 -2.684 1.00 94.25 91 GLU A O 1
ATOM 704 N N . PHE A 1 92 ? 10.880 -6.919 -2.829 1.00 93.75 92 PHE A N 1
ATOM 705 C CA . PHE A 1 92 ? 10.388 -8.071 -2.080 1.00 93.75 92 PHE A CA 1
ATOM 706 C C . PHE A 1 92 ? 9.386 -8.883 -2.895 1.00 93.75 92 PHE A C 1
ATOM 708 O O . PHE A 1 92 ? 8.573 -8.348 -3.638 1.00 93.75 92 PHE A O 1
ATOM 715 N N . SER A 1 93 ? 9.390 -10.201 -2.712 1.00 90.25 93 SER A N 1
ATOM 716 C CA . SER A 1 93 ? 8.306 -11.041 -3.228 1.00 90.25 93 SER A CA 1
ATOM 717 C C . SER A 1 93 ? 7.108 -10.996 -2.283 1.00 90.25 93 SER A C 1
ATOM 719 O O . SER A 1 93 ? 7.278 -10.996 -1.061 1.00 90.25 93 SER A O 1
ATOM 721 N N . ALA A 1 94 ? 5.895 -10.988 -2.840 1.00 87.56 94 ALA A N 1
ATOM 722 C CA . ALA A 1 94 ? 4.692 -11.202 -2.043 1.00 87.56 94 ALA A CA 1
ATOM 723 C C . ALA A 1 94 ? 4.735 -12.604 -1.394 1.00 87.56 94 ALA A C 1
ATOM 725 O O . ALA A 1 94 ? 5.310 -13.529 -1.980 1.00 87.56 94 ALA A O 1
ATOM 726 N N . PRO A 1 95 ? 4.147 -12.791 -0.199 1.00 86.75 95 PRO A N 1
ATOM 727 C CA . PRO A 1 95 ? 4.098 -14.103 0.433 1.00 86.75 95 PRO A CA 1
ATOM 728 C C . PRO A 1 95 ? 3.383 -15.141 -0.444 1.00 86.75 95 PRO A C 1
ATOM 730 O O . PRO A 1 95 ? 2.469 -14.778 -1.182 1.00 86.75 95 PRO A O 1
ATOM 733 N N . PRO A 1 96 ? 3.697 -16.443 -0.307 1.00 86.38 96 PRO A N 1
ATOM 734 C CA . PRO A 1 96 ? 3.098 -17.499 -1.132 1.00 86.38 96 PRO A CA 1
ATOM 735 C C . PRO A 1 96 ? 1.568 -17.596 -1.049 1.00 86.38 96 PRO A C 1
ATOM 737 O O . PRO A 1 96 ? 0.935 -18.146 -1.945 1.00 86.38 96 PRO A O 1
ATOM 740 N N . SER A 1 97 ? 0.970 -17.089 0.032 1.00 85.88 97 SER A N 1
ATOM 741 C CA . SER A 1 97 ? -0.480 -17.041 0.231 1.00 85.88 97 SER A CA 1
ATOM 742 C C . SER A 1 97 ? -1.177 -15.928 -0.557 1.00 85.88 97 SER A C 1
ATOM 744 O O . SER A 1 97 ? -2.405 -15.891 -0.583 1.00 85.88 97 SER A O 1
ATOM 746 N N . VAL A 1 98 ? -0.425 -15.019 -1.183 1.00 88.31 98 VAL A N 1
ATOM 747 C CA . VAL A 1 98 ? -0.955 -13.867 -1.912 1.00 88.31 98 VAL A CA 1
ATOM 748 C C . VAL A 1 98 ? -0.554 -13.959 -3.376 1.00 88.31 98 VAL A C 1
ATOM 750 O O . VAL A 1 98 ? 0.625 -13.961 -3.722 1.00 88.31 98 VAL A O 1
ATOM 753 N N . GLN A 1 99 ? -1.553 -13.974 -4.255 1.00 89.25 99 GLN A N 1
ATOM 754 C CA . GLN A 1 99 ? -1.337 -13.908 -5.692 1.00 89.25 99 GLN A CA 1
ATOM 755 C C . GLN A 1 99 ? -1.513 -12.467 -6.181 1.00 89.25 99 GLN A C 1
ATOM 757 O O . GLN A 1 99 ? -2.621 -11.936 -6.184 1.00 89.25 99 GLN A O 1
ATOM 762 N N . VAL A 1 100 ? -0.418 -11.847 -6.623 1.00 89.75 100 VAL A N 1
ATOM 763 C CA . VAL A 1 100 ? -0.433 -10.515 -7.246 1.00 89.75 100 VAL A CA 1
ATOM 764 C C . VAL A 1 100 ? -0.524 -10.692 -8.761 1.00 89.75 100 VAL A C 1
ATOM 766 O O . VAL A 1 100 ? 0.444 -11.103 -9.397 1.00 89.75 100 VAL A O 1
ATOM 769 N N . ALA A 1 101 ? -1.704 -10.442 -9.335 1.00 87.50 101 ALA A N 1
ATOM 770 C CA . ALA A 1 101 ? -1.951 -10.631 -10.769 1.00 87.50 101 ALA A CA 1
ATOM 771 C C . ALA A 1 101 ? -1.335 -9.518 -11.636 1.00 87.50 101 ALA A C 1
ATOM 773 O O . ALA A 1 101 ? -0.837 -9.790 -12.727 1.00 87.50 101 ALA A O 1
ATOM 774 N N . GLU A 1 102 ? -1.345 -8.279 -11.140 1.00 89.31 102 GLU A N 1
ATOM 775 C CA . GLU A 1 102 ? -0.793 -7.104 -11.815 1.00 89.31 102 GLU A CA 1
ATOM 776 C C . GLU A 1 102 ? -0.128 -6.161 -10.803 1.00 89.31 102 GLU A C 1
ATOM 778 O O . GLU A 1 102 ? -0.506 -6.120 -9.631 1.00 89.31 102 GLU A O 1
ATOM 783 N N . VAL A 1 103 ? 0.877 -5.412 -11.273 1.00 90.38 103 VAL A N 1
ATOM 784 C CA . VAL A 1 103 ? 1.539 -4.344 -10.518 1.00 90.38 103 VAL A CA 1
ATOM 785 C C . VAL A 1 103 ? 1.411 -3.005 -11.277 1.00 90.38 103 VAL A C 1
ATOM 787 O O . VAL A 1 103 ? 1.825 -2.928 -12.447 1.00 90.38 103 VAL A O 1
ATOM 790 N N . PRO A 1 104 ? 0.912 -1.936 -10.623 1.00 87.19 104 PRO A N 1
ATOM 791 C CA . PRO A 1 104 ? 0.352 -1.940 -9.266 1.00 87.19 104 PRO A CA 1
ATOM 792 C C . PRO A 1 104 ? -0.949 -2.754 -9.175 1.00 87.19 104 PRO A C 1
ATOM 794 O O . PRO A 1 104 ? -1.693 -2.828 -10.149 1.00 87.19 104 PRO A O 1
ATOM 797 N N . SER A 1 105 ? -1.234 -3.338 -8.010 1.00 78.44 105 SER A N 1
ATOM 798 C CA . SER A 1 105 ? -2.524 -3.995 -7.770 1.00 78.44 105 SER A CA 1
ATOM 799 C C . SER A 1 105 ? -3.544 -2.947 -7.315 1.00 78.44 105 SER A C 1
ATOM 801 O O . SER A 1 105 ? -3.446 -2.449 -6.186 1.00 78.44 105 SER A O 1
ATOM 803 N N . LEU A 1 106 ? -4.480 -2.589 -8.194 1.00 65.75 106 LEU A N 1
ATOM 804 C CA . LEU A 1 106 ? -5.559 -1.630 -7.933 1.00 65.75 106 LEU A CA 1
ATOM 805 C C . LEU A 1 106 ? -6.927 -2.307 -7.983 1.00 65.75 106 LEU A C 1
ATOM 807 O O . LEU A 1 106 ? -7.117 -3.175 -8.864 1.00 65.75 106 LEU A O 1
#

Mean predicted aligned error: 5.63 Å

Sequence (106 aa):
RDVASGERRVVPNLETLSLQDRLRFVPAVNHESFAEVVLDASKDVAVYFFASAGPAAERSKDGAIFVNRCAERFEELGVGTARVVRLDTSEFSAPPSVQVAEVPSL

Foldseek 3Di:
DDVVVVDDDDDDDLLPDQLCVLQVLAAEDAPVCCCVVPVPPQAAEAEFEAACDDPGNVVSSVVSNVLNVVSVVCVVVVPPRYHYHYYHCNVHPDPPVDDDPDHRDD